Protein AF-A0A9D8PR70-F1 (afdb_monomer)

Solvent-accessible surface area (backbone atoms only — not comparable to full-atom values): 9570 Å² total; per-residue (Å²): 74,58,60,71,60,44,50,49,51,51,51,57,56,34,66,73,44,59,78,91,52,24,63,60,47,46,53,53,60,71,32,48,40,82,74,41,54,31,37,41,32,32,16,62,46,79,90,47,76,72,78,47,44,37,40,43,52,53,60,75,36,49,19,51,52,44,43,51,54,50,50,36,51,79,69,65,31,36,46,89,93,36,74,40,69,54,78,47,88,88,78,42,33,51,36,40,40,38,42,45,30,55,66,91,49,95,68,68,67,54,67,71,54,39,48,51,46,46,54,52,50,51,53,50,52,51,49,35,53,79,50,67,40,46,63,76,46,93,64,46,81,43,70,80,47,47,72,69,74,73,38,85,84,50,84,71,88,62,64,84,36,19,28,34,40,34,30,39,35,45,62,131

Foldseek 3Di:
DFLVVLLVLQLVLLVVADPVRNVVSNVQSVFFDGQFKKKKFFAQAPPPPTDWMWIFGDRQLVVLVSVLLSCLSVLVQWDSVDLDQPPDPDFGWRKTKGFLAQPPPPDHDDQVSSVVSVVSVLVSVVSRVVNVIDTPDPCVVCVNVVVPPVCPPPPRRGDSTRIMIMTGTGHD

pLDDT: mean 72.8, std 15.64, range [37.5, 96.62]

Secondary structure (DSSP, 8-state):
--HHHHHHHHHHHHHHS-HHHHHHHHHHHHHBPTT--EEEEEESSTTSPP-EEEEE-SHHHHHHHHHHHHHHHHTT-B-TT-------SSS--EEEEEE-SSTT-SSPPPHHHHHHHHHHHHHHHHHHHHTT-EESSTTHHHHTTHHHHS-TT-TTT--S-SEEEEEE-B--

Nearest PDB structures (foldseek):
  5nld-assembly1_B  TM=4.400E-01  e=4.299E+00  Gallus gallus
  3on5-assembly1_A  TM=3.229E-01  e=6.294E+00  Halalkalibacterium halodurans
  7s0t-assembly1_D  TM=2.782E-01  e=5.543E+00  Saccharomyces cerevisiae

Radius of gyration: 15.65 Å; Cα contacts (8 Å, |Δi|>4): 257; chains: 1; bounding box: 35×34×41 Å

Sequence (172 aa):
MEFKDFKQRLDELSRTLPSLYRDENREGVQALIPYGTAYIQFESYLGEGTSHCMVVKGQKVLERLYDYIIEAWEDNNLDYNEPKLEFIENNTVIIMSVFISNSGLLKPRTANRLKQTCDQLECLLVDVDEGGAVLLNNDANEFLFYNEHIYPEKLADDPVFANCNIMLERKQ

Mean predicted aligned error: 8.75 Å

Structure (mmCIF, N/CA/C/O backbone):
data_AF-A0A9D8PR70-F1
#
_entry.id   AF-A0A9D8PR70-F1
#
loop_
_atom_site.group_PDB
_atom_site.id
_atom_site.type_symbol
_atom_site.label_atom_id
_atom_site.label_alt_id
_atom_site.label_comp_id
_atom_site.label_asym_id
_atom_site.label_entity_id
_atom_site.label_seq_id
_atom_site.pdbx_PDB_ins_code
_atom_site.Cartn_x
_atom_site.Cartn_y
_atom_site.Cartn_z
_atom_site.occupancy
_atom_site.B_iso_or_equiv
_atom_site.auth_seq_id
_atom_site.auth_comp_id
_atom_site.auth_asym_id
_atom_site.auth_atom_id
_atom_site.pdbx_PDB_model_num
ATOM 1 N N . MET A 1 1 ? 0.534 -8.011 8.912 1.00 93.88 1 MET A N 1
ATOM 2 C CA . MET A 1 1 ? 1.100 -7.696 10.243 1.00 93.88 1 MET A CA 1
ATOM 3 C C . MET A 1 1 ? 0.123 -6.878 11.067 1.00 93.88 1 MET A C 1
ATOM 5 O O . MET A 1 1 ? -0.656 -6.134 10.485 1.00 93.88 1 MET A O 1
ATOM 9 N N . GLU A 1 2 ? 0.187 -6.959 12.401 1.00 96.62 2 GLU A N 1
ATOM 10 C CA . GLU A 1 2 ? -0.628 -6.113 13.287 1.00 96.62 2 GLU A CA 1
ATOM 11 C C . GLU A 1 2 ? -0.282 -4.621 13.133 1.00 96.62 2 GLU A C 1
ATOM 13 O O . GLU A 1 2 ? 0.859 -4.246 12.851 1.00 96.62 2 GLU A O 1
ATOM 18 N N . PHE A 1 3 ? -1.255 -3.742 13.401 1.00 94.81 3 PHE A N 1
ATOM 19 C CA . PHE A 1 3 ? -1.084 -2.291 13.259 1.00 94.81 3 PHE A CA 1
ATOM 20 C C . PHE A 1 3 ? 0.091 -1.726 14.072 1.00 94.81 3 PHE A C 1
ATOM 22 O O . PHE A 1 3 ? 0.760 -0.792 13.632 1.00 94.81 3 PHE A O 1
ATOM 29 N N . LYS A 1 4 ? 0.345 -2.254 15.275 1.00 95.81 4 LYS A N 1
ATOM 30 C CA . LYS A 1 4 ? 1.433 -1.761 16.132 1.00 95.81 4 LYS A CA 1
ATOM 31 C C . LYS A 1 4 ? 2.796 -1.976 15.471 1.00 95.81 4 LYS A C 1
ATOM 33 O O . LYS A 1 4 ? 3.607 -1.050 15.454 1.00 95.81 4 LYS A O 1
ATOM 38 N N . ASP A 1 5 ? 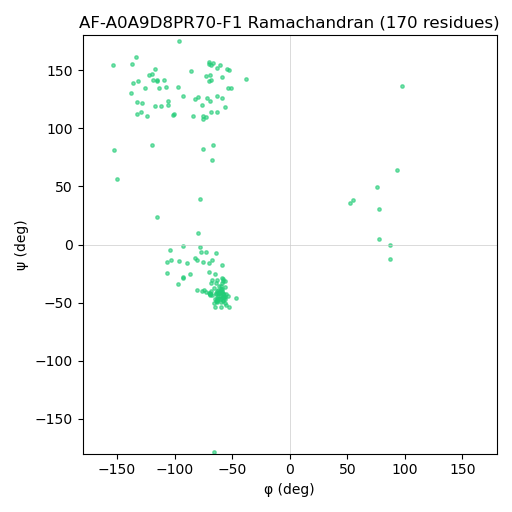3.011 -3.167 14.924 1.00 96.44 5 ASP A N 1
ATOM 39 C CA . ASP A 1 5 ? 4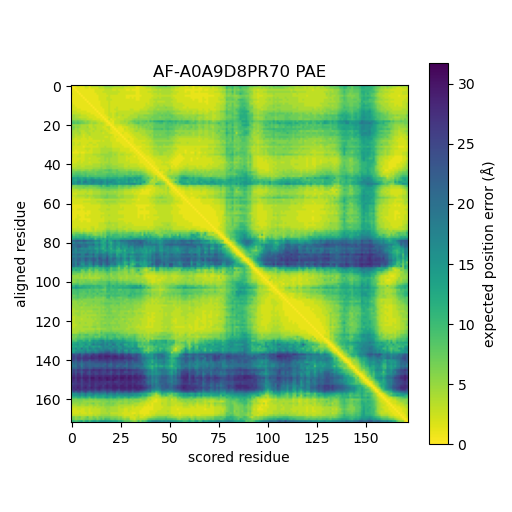.258 -3.539 14.259 1.00 96.44 5 ASP A CA 1
ATOM 40 C C . ASP A 1 5 ? 4.407 -2.771 12.946 1.00 96.44 5 ASP A C 1
ATOM 42 O O . ASP A 1 5 ? 5.466 -2.208 12.675 1.00 96.44 5 ASP A O 1
ATOM 46 N N . PHE A 1 6 ? 3.312 -2.640 12.191 1.00 93.44 6 PHE A N 1
ATOM 47 C CA . PHE A 1 6 ? 3.254 -1.803 10.996 1.00 93.44 6 PHE A CA 1
ATOM 48 C C . PHE A 1 6 ? 3.663 -0.359 11.274 1.00 93.44 6 PHE A C 1
ATOM 50 O O . PHE A 1 6 ? 4.563 0.175 10.627 1.00 93.44 6 PHE A O 1
ATOM 57 N N . LYS A 1 7 ? 3.042 0.268 12.278 1.00 91.62 7 LYS A N 1
ATOM 58 C CA . LYS A 1 7 ? 3.336 1.650 12.658 1.00 91.62 7 LYS A CA 1
ATOM 59 C C . LYS A 1 7 ? 4.797 1.810 13.079 1.00 91.62 7 LYS A C 1
ATOM 61 O O . LYS A 1 7 ? 5.425 2.802 12.718 1.00 91.62 7 LYS A O 1
ATOM 66 N N . GLN A 1 8 ? 5.336 0.857 13.842 1.00 92.25 8 GLN A N 1
ATOM 67 C CA . GLN A 1 8 ? 6.741 0.879 14.239 1.00 92.25 8 GLN A CA 1
ATOM 68 C C . GLN A 1 8 ? 7.666 0.790 13.020 1.00 92.25 8 GLN A C 1
ATOM 70 O O . GLN A 1 8 ? 8.596 1.586 12.905 1.00 92.25 8 GLN A O 1
ATOM 75 N N . ARG A 1 9 ? 7.398 -0.135 12.096 1.00 90.88 9 ARG A N 1
ATOM 76 C CA . ARG A 1 9 ? 8.244 -0.351 10.919 1.00 90.88 9 ARG A CA 1
ATOM 77 C C . ARG A 1 9 ? 8.183 0.832 9.953 1.00 90.88 9 ARG A C 1
ATOM 79 O O . ARG A 1 9 ? 9.224 1.280 9.487 1.00 90.88 9 ARG A O 1
ATOM 86 N N . LEU A 1 10 ? 7.004 1.423 9.746 1.00 86.00 10 LEU A N 1
ATOM 87 C CA . LEU A 1 10 ? 6.864 2.694 9.026 1.00 86.00 10 LEU A CA 1
ATOM 88 C C . LEU A 1 10 ? 7.666 3.829 9.677 1.00 86.00 10 LEU A C 1
ATOM 90 O O . LEU A 1 10 ? 8.348 4.579 8.984 1.00 86.00 10 LEU A O 1
ATOM 94 N N . ASP A 1 11 ? 7.608 3.967 11.004 1.00 85.25 11 ASP A N 1
ATOM 95 C CA . ASP A 1 11 ? 8.366 4.988 11.736 1.00 85.25 11 ASP A CA 1
ATOM 96 C C . ASP A 1 11 ? 9.884 4.779 11.578 1.00 85.25 11 ASP A C 1
ATOM 98 O O . ASP A 1 11 ? 10.624 5.736 11.352 1.00 85.25 11 ASP A O 1
ATOM 102 N N . GLU A 1 12 ? 10.366 3.537 11.612 1.00 87.38 12 GLU A N 1
ATOM 103 C CA . GLU A 1 12 ? 11.764 3.192 11.327 1.00 87.38 12 GLU A CA 1
ATOM 104 C C . GLU A 1 12 ? 12.170 3.526 9.884 1.00 87.38 12 GLU A C 1
ATOM 106 O O . GLU A 1 12 ? 13.178 4.208 9.678 1.00 87.38 12 GLU A O 1
ATOM 111 N N . LEU A 1 13 ? 11.363 3.132 8.896 1.00 81.88 13 LEU A N 1
ATOM 112 C CA . LEU A 1 13 ? 11.606 3.421 7.482 1.00 81.88 13 LEU A CA 1
ATOM 113 C C . LEU A 1 13 ? 11.601 4.929 7.201 1.00 81.88 13 LEU A C 1
ATOM 115 O O . LEU A 1 13 ? 12.507 5.433 6.536 1.00 81.88 13 LEU A O 1
ATOM 119 N N . SER A 1 14 ? 10.672 5.683 7.792 1.00 77.31 14 SER A N 1
ATOM 120 C CA . SER A 1 14 ? 10.583 7.141 7.624 1.00 77.31 14 SER A CA 1
ATOM 121 C C . SER A 1 14 ? 11.852 7.882 8.068 1.00 77.31 14 SER A C 1
ATOM 123 O O . SER A 1 14 ? 12.210 8.916 7.504 1.00 77.31 14 SER A O 1
ATOM 125 N N . ARG A 1 15 ? 12.602 7.340 9.040 1.00 80.88 15 ARG A N 1
ATOM 126 C CA . ARG A 1 15 ? 13.877 7.922 9.498 1.00 80.88 15 ARG A CA 1
ATOM 127 C C . ARG A 1 15 ? 14.992 7.796 8.467 1.00 80.88 15 ARG A C 1
ATOM 129 O O . ARG A 1 15 ? 15.939 8.584 8.519 1.00 80.88 15 ARG A O 1
ATOM 136 N N . THR A 1 16 ? 14.892 6.831 7.554 1.00 79.50 16 THR A N 1
ATOM 137 C CA . THR A 1 16 ? 15.864 6.633 6.469 1.00 79.50 16 THR A CA 1
ATOM 138 C C . THR A 1 16 ? 15.706 7.662 5.350 1.00 79.50 16 THR A C 1
ATOM 140 O O . THR A 1 16 ? 16.636 7.860 4.570 1.00 79.50 16 THR A O 1
ATOM 143 N N . LEU A 1 17 ? 14.574 8.374 5.315 1.00 74.00 17 LEU A N 1
ATOM 144 C CA . LEU A 1 17 ? 14.309 9.407 4.323 1.00 74.00 17 LEU A CA 1
ATOM 145 C C . LEU A 1 17 ? 15.218 10.640 4.498 1.00 74.00 17 LEU A C 1
ATOM 147 O O . LEU A 1 17 ? 15.675 10.945 5.618 1.00 74.00 17 LEU A O 1
ATOM 151 N N . PRO A 1 18 ? 15.446 11.395 3.402 1.00 74.31 18 PRO A N 1
ATOM 152 C CA . PRO A 1 18 ? 16.063 12.715 3.455 1.00 74.31 18 PRO A CA 1
ATOM 153 C C . PRO A 1 18 ? 15.347 13.641 4.447 1.00 74.31 18 PRO A C 1
ATOM 155 O O . PRO A 1 18 ? 14.135 13.550 4.645 1.00 74.31 18 PRO A O 1
ATOM 158 N N . SER A 1 19 ? 16.091 14.574 5.050 1.00 75.38 19 SER A N 1
ATOM 159 C CA . SER A 1 19 ? 15.569 15.467 6.098 1.00 75.38 19 SER A CA 1
ATOM 160 C C . SER A 1 19 ? 14.341 16.267 5.667 1.00 75.38 19 SER A C 1
ATOM 162 O O . SER A 1 19 ? 13.492 16.536 6.505 1.00 75.38 19 SER A O 1
ATOM 164 N N . LEU A 1 20 ? 14.240 16.605 4.376 1.00 71.25 20 LEU A N 1
ATOM 165 C CA . LEU A 1 20 ? 13.107 17.336 3.807 1.00 71.25 20 LEU A CA 1
ATOM 166 C C . LEU A 1 20 ? 11.766 16.610 4.005 1.00 71.25 20 LEU A C 1
ATOM 168 O O . LEU A 1 20 ? 10.759 17.270 4.202 1.00 71.25 20 LEU A O 1
ATOM 172 N N . TYR A 1 21 ? 11.761 15.275 3.994 1.00 68.88 21 TYR A N 1
ATOM 173 C CA . TYR A 1 21 ? 10.535 14.466 4.033 1.00 68.88 21 TYR A CA 1
ATOM 174 C C . TYR A 1 21 ? 10.296 13.788 5.383 1.00 68.88 21 TYR A C 1
ATOM 176 O O . TYR A 1 21 ? 9.205 13.288 5.650 1.00 68.88 21 TYR A O 1
ATOM 184 N N . ARG A 1 22 ? 11.325 13.728 6.236 1.00 73.62 22 ARG A N 1
ATOM 185 C CA . ARG A 1 22 ? 11.318 12.946 7.476 1.00 73.62 22 ARG A CA 1
ATOM 186 C C . ARG A 1 22 ? 10.285 13.434 8.489 1.00 73.62 22 ARG A C 1
ATOM 188 O O . ARG A 1 22 ? 9.570 12.612 9.056 1.00 73.62 22 ARG A O 1
ATOM 195 N N . ASP A 1 23 ? 10.243 14.739 8.749 1.00 71.75 23 ASP A N 1
ATOM 196 C CA . ASP A 1 23 ? 9.396 15.297 9.809 1.00 71.75 23 ASP A CA 1
ATOM 197 C C . ASP A 1 23 ? 7.911 15.203 9.443 1.00 71.75 23 ASP A C 1
ATOM 199 O O . ASP A 1 23 ? 7.108 14.765 10.267 1.00 71.75 23 ASP A O 1
ATOM 203 N N . GLU A 1 24 ? 7.576 15.491 8.182 1.00 70.19 24 GLU A N 1
ATOM 204 C CA . GLU A 1 24 ? 6.229 15.311 7.637 1.00 70.19 24 GLU A CA 1
ATOM 205 C C . GLU A 1 24 ? 5.806 13.842 7.738 1.00 70.19 24 GLU A C 1
ATOM 207 O O . GLU A 1 24 ? 4.784 13.536 8.356 1.00 70.19 24 GLU A O 1
ATOM 212 N N . ASN A 1 25 ? 6.622 12.912 7.215 1.00 71.88 25 ASN A N 1
ATOM 213 C CA . ASN A 1 25 ? 6.333 11.474 7.265 1.00 71.88 25 ASN A CA 1
ATOM 214 C C . AS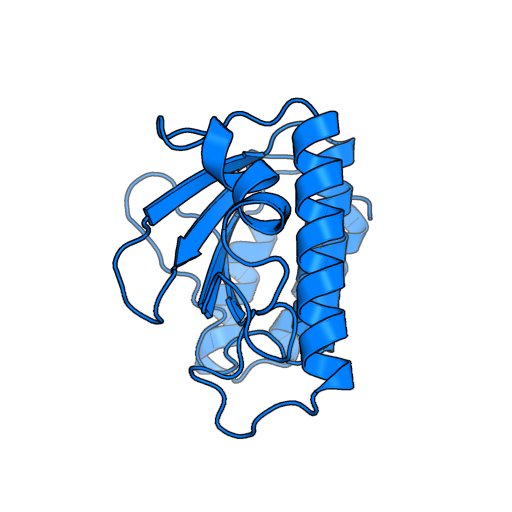N A 1 25 ? 6.101 10.986 8.698 1.00 71.88 25 ASN A C 1
ATOM 216 O O . ASN A 1 25 ? 5.156 10.241 8.966 1.00 71.88 25 ASN A O 1
ATOM 220 N N . ARG A 1 26 ? 6.923 11.450 9.643 1.00 76.69 26 ARG A N 1
ATOM 221 C CA . ARG A 1 26 ? 6.781 11.100 11.054 1.00 76.69 26 ARG A CA 1
ATOM 222 C C . ARG A 1 26 ? 5.448 11.577 11.627 1.00 76.69 26 ARG A C 1
ATOM 224 O O . ARG A 1 26 ? 4.806 10.807 12.338 1.00 76.69 26 ARG A O 1
ATOM 231 N N . GLU A 1 27 ? 5.020 12.804 11.336 1.00 78.44 27 GLU A N 1
ATOM 232 C CA . GLU A 1 27 ? 3.719 13.319 11.783 1.00 78.44 27 GLU A CA 1
ATOM 233 C C . GLU A 1 27 ? 2.563 12.473 11.230 1.00 78.44 27 GLU A C 1
ATOM 235 O O . GLU A 1 27 ? 1.698 12.035 11.995 1.00 78.44 27 GLU A O 1
ATOM 240 N N . GLY A 1 28 ? 2.597 12.159 9.931 1.00 78.06 28 GLY A N 1
ATOM 241 C CA . GLY A 1 28 ? 1.608 11.292 9.288 1.00 78.06 28 GLY A CA 1
ATOM 242 C C . GLY A 1 28 ? 1.514 9.924 9.962 1.00 78.06 28 GLY A C 1
ATOM 243 O O . GLY A 1 28 ? 0.427 9.509 10.372 1.00 78.06 28 GLY A O 1
ATOM 244 N N . VAL A 1 29 ? 2.654 9.255 10.167 1.00 82.06 29 VAL A N 1
ATOM 245 C CA . VAL A 1 29 ? 2.713 7.946 10.838 1.00 82.06 29 VAL A CA 1
ATOM 246 C C . VAL A 1 29 ? 2.140 8.016 12.255 1.00 82.06 29 VAL A C 1
ATOM 248 O O . VAL A 1 29 ? 1.423 7.107 12.677 1.00 82.06 29 VAL A O 1
ATOM 251 N N . GLN A 1 30 ? 2.411 9.087 13.011 1.00 83.94 30 GLN A N 1
ATOM 252 C CA . GLN A 1 30 ? 1.851 9.236 14.357 1.00 83.94 30 GLN A CA 1
ATOM 253 C C . GLN A 1 30 ? 0.333 9.442 14.362 1.00 83.94 30 GLN A C 1
ATOM 255 O O . GLN A 1 30 ? -0.320 8.991 15.309 1.00 83.94 30 GLN A O 1
ATOM 260 N N . ALA A 1 31 ? -0.212 10.068 13.319 1.00 85.00 31 ALA A N 1
ATOM 261 C CA . ALA A 1 31 ? -1.633 10.357 13.184 1.00 85.00 31 ALA A CA 1
ATOM 262 C C . ALA A 1 31 ? -2.475 9.161 12.699 1.00 85.00 31 ALA A C 1
ATOM 264 O O . ALA A 1 31 ? -3.698 9.223 12.812 1.00 85.00 31 ALA A O 1
ATOM 265 N N . LEU A 1 32 ? -1.869 8.080 12.189 1.00 86.75 32 LEU A N 1
ATOM 266 C CA . LEU A 1 32 ? -2.597 6.911 11.671 1.00 86.75 32 LEU A CA 1
ATOM 267 C C . LEU A 1 32 ? -3.643 6.363 12.656 1.00 86.75 32 LEU A C 1
ATOM 269 O O . LEU A 1 32 ? -3.369 6.171 13.848 1.00 86.75 32 LEU A O 1
ATOM 273 N N . ILE A 1 33 ? -4.841 6.063 12.144 1.00 88.75 33 ILE A N 1
ATOM 274 C CA . ILE A 1 33 ? -5.892 5.395 12.918 1.00 88.75 33 ILE A CA 1
ATOM 275 C C . ILE A 1 33 ? -5.629 3.883 12.912 1.00 88.75 33 ILE A C 1
ATOM 277 O O . ILE A 1 33 ? -5.537 3.291 11.835 1.00 88.75 33 ILE A O 1
ATOM 281 N N . PRO A 1 34 ? -5.548 3.230 14.090 1.00 91.62 34 PRO A N 1
ATOM 282 C CA . PRO A 1 34 ? -5.451 1.778 14.165 1.00 91.62 34 PRO A CA 1
ATOM 283 C C . PRO A 1 34 ? -6.620 1.117 13.440 1.00 91.62 34 PRO A C 1
ATOM 285 O O . PRO A 1 34 ? -7.770 1.321 13.827 1.00 91.62 34 PRO A O 1
ATOM 288 N N . TYR A 1 35 ? -6.314 0.334 12.405 1.00 90.50 35 TYR A N 1
ATOM 289 C CA . TYR A 1 35 ? -7.311 -0.339 11.570 1.00 90.50 35 TYR A CA 1
ATOM 290 C C . TYR A 1 35 ? -8.394 0.604 11.009 1.00 90.50 35 TYR A C 1
ATOM 292 O O . TYR A 1 35 ? -9.563 0.225 10.908 1.00 90.50 35 TYR A O 1
ATOM 300 N N . GLY A 1 36 ? -8.006 1.840 10.672 1.00 88.12 36 GLY A N 1
ATOM 301 C CA . GLY A 1 36 ? -8.856 2.780 9.941 1.00 88.12 36 GLY A CA 1
ATOM 302 C C . GLY A 1 36 ? -9.164 2.311 8.516 1.00 88.12 36 GLY A C 1
ATOM 303 O O . GLY A 1 36 ? -8.739 1.244 8.076 1.00 88.12 36 GLY A O 1
ATOM 304 N N . THR A 1 37 ? -9.907 3.118 7.771 1.00 86.88 37 THR A N 1
ATOM 305 C CA . THR A 1 37 ? -10.206 2.842 6.363 1.00 86.88 37 THR A CA 1
ATOM 306 C C . THR A 1 37 ? -8.953 3.018 5.510 1.00 86.88 37 THR A C 1
ATOM 308 O O . THR A 1 37 ? -8.187 3.963 5.707 1.00 86.88 37 THR A O 1
ATOM 311 N N . ALA A 1 38 ? -8.764 2.135 4.533 1.00 87.38 38 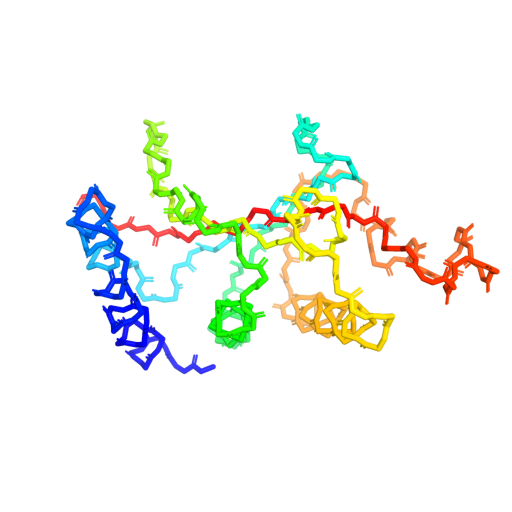ALA A N 1
ATOM 312 C CA . ALA A 1 38 ? -7.774 2.328 3.488 1.00 87.38 38 ALA A CA 1
ATOM 313 C C . ALA A 1 38 ? -8.438 2.432 2.113 1.00 87.38 38 ALA A C 1
ATOM 315 O O . ALA A 1 38 ? -9.508 1.867 1.878 1.00 87.38 38 ALA A O 1
ATOM 316 N N . TYR A 1 39 ? -7.793 3.161 1.211 1.00 84.56 39 TYR A N 1
ATOM 317 C CA . TYR A 1 39 ? -8.190 3.289 -0.182 1.00 84.56 39 TYR A CA 1
ATOM 318 C C . TYR A 1 39 ? -7.030 2.834 -1.067 1.00 84.56 39 TYR A C 1
ATOM 320 O O . TYR A 1 39 ? -5.866 3.015 -0.709 1.00 84.56 39 TYR A O 1
ATOM 328 N N . ILE A 1 40 ? -7.335 2.225 -2.206 1.00 84.81 40 ILE A N 1
ATOM 329 C CA . ILE A 1 40 ? -6.331 1.888 -3.218 1.00 84.81 40 ILE A CA 1
ATOM 330 C C . ILE A 1 40 ? -6.825 2.444 -4.541 1.00 84.81 40 ILE A C 1
ATOM 332 O O . ILE A 1 40 ? -7.928 2.107 -4.967 1.00 84.81 40 ILE A O 1
ATOM 336 N N . GLN A 1 41 ? -6.030 3.308 -5.161 1.00 82.94 41 GLN A N 1
ATOM 337 C CA . GLN A 1 41 ? -6.338 3.905 -6.453 1.00 82.94 41 GLN A CA 1
ATOM 338 C C . GLN A 1 41 ? -5.344 3.423 -7.504 1.00 82.94 41 GLN A C 1
ATOM 340 O O . GLN A 1 41 ? -4.146 3.423 -7.246 1.00 82.94 41 GLN A O 1
ATOM 345 N N . PHE A 1 42 ? -5.824 3.033 -8.680 1.00 80.38 42 PHE A N 1
ATOM 346 C CA . PHE A 1 42 ? -4.986 2.468 -9.737 1.00 80.38 42 PHE A CA 1
ATOM 347 C C . PHE A 1 42 ? -4.830 3.419 -10.916 1.00 80.38 42 PHE A C 1
ATOM 349 O O . PHE A 1 42 ? -5.785 4.081 -11.338 1.00 80.38 42 PHE A O 1
ATOM 356 N N . GLU A 1 43 ? -3.622 3.425 -11.468 1.00 79.06 43 GLU A N 1
ATOM 357 C CA . GLU A 1 43 ? -3.248 4.145 -12.678 1.00 79.06 43 GLU A CA 1
ATOM 358 C C . GLU A 1 43 ? -2.820 3.135 -13.744 1.00 79.06 43 GLU A C 1
ATOM 360 O O . GLU A 1 43 ? -1.860 2.378 -13.558 1.00 79.06 43 GLU A O 1
ATOM 365 N N . SER A 1 44 ? -3.528 3.121 -14.874 1.00 76.38 44 SER A N 1
ATOM 366 C CA . SER A 1 44 ? -3.166 2.285 -16.024 1.00 76.38 44 SER A CA 1
ATOM 367 C C . SER A 1 44 ? -1.882 2.805 -16.668 1.00 76.38 44 SER A C 1
ATOM 369 O O . SER A 1 44 ? -0.968 2.033 -16.949 1.00 76.38 44 SER A O 1
ATOM 371 N N . TYR A 1 45 ? -1.772 4.129 -16.805 1.00 76.06 45 TYR A N 1
ATOM 372 C CA . TYR A 1 45 ? -0.551 4.825 -17.198 1.00 76.06 45 TYR A CA 1
ATOM 373 C C . TYR A 1 45 ? -0.102 5.787 -16.100 1.00 76.06 45 TYR A C 1
ATOM 375 O O . TYR A 1 45 ? -0.923 6.447 -15.473 1.00 76.06 45 TYR A O 1
ATOM 383 N N . LEU A 1 46 ? 1.211 5.893 -15.883 1.00 74.62 46 LEU A N 1
ATOM 384 C CA . LEU A 1 46 ? 1.756 6.746 -14.828 1.00 74.62 46 LEU A CA 1
ATOM 385 C C . LEU A 1 46 ? 1.339 8.213 -15.019 1.00 74.62 46 LEU A C 1
ATOM 387 O O . LEU A 1 46 ? 1.603 8.799 -16.073 1.00 74.62 46 LEU A O 1
ATOM 391 N N . GLY A 1 47 ? 0.738 8.805 -13.986 1.00 70.75 47 GLY A N 1
ATOM 392 C CA . GLY A 1 47 ? 0.272 10.194 -14.002 1.00 70.75 47 GLY A CA 1
ATOM 393 C C . GLY A 1 47 ? -1.038 10.410 -14.767 1.00 70.75 47 GLY A C 1
ATOM 394 O O . GLY A 1 47 ? -1.482 11.551 -14.915 1.00 70.75 47 GLY A O 1
ATOM 395 N N . GLU A 1 48 ? -1.667 9.340 -15.254 1.00 71.94 48 GLU A N 1
ATOM 396 C CA . GLU A 1 48 ? -3.070 9.374 -15.649 1.00 71.94 48 GLU A CA 1
ATOM 397 C C . GLU A 1 48 ? -3.940 9.519 -14.392 1.00 71.94 48 GLU A C 1
ATOM 399 O O . GLU A 1 48 ? -3.602 9.015 -13.323 1.00 71.94 48 GLU A O 1
ATOM 404 N N . GLY A 1 49 ? -5.068 10.225 -14.501 1.00 65.75 49 GLY A N 1
ATOM 405 C CA . GLY A 1 49 ? -6.049 10.254 -13.417 1.00 65.75 49 GLY A CA 1
ATOM 406 C C . GLY A 1 49 ? -6.478 8.838 -13.019 1.00 65.75 49 GLY A C 1
ATOM 407 O O . GLY A 1 49 ? -6.476 7.918 -13.837 1.00 65.75 49 GLY A O 1
ATOM 408 N N . THR A 1 50 ? -6.852 8.655 -11.755 1.00 67.38 50 THR A N 1
ATOM 409 C CA . THR A 1 50 ? -7.116 7.317 -11.223 1.00 67.38 50 THR A CA 1
ATOM 410 C C . THR A 1 50 ? -8.382 6.725 -11.831 1.00 67.38 50 THR A C 1
ATOM 412 O O . THR A 1 50 ? -9.461 7.319 -11.797 1.00 67.38 50 THR A O 1
ATOM 415 N N . SER A 1 51 ? -8.230 5.548 -12.437 1.00 64.12 51 SER A N 1
ATOM 416 C CA . SER A 1 51 ? -9.293 4.891 -13.201 1.00 64.12 51 SER A CA 1
ATOM 417 C C . SER A 1 51 ? -10.103 3.924 -12.344 1.00 64.12 51 SER A C 1
ATOM 419 O O . SER A 1 51 ? -11.283 3.727 -12.609 1.00 64.12 51 SER A O 1
ATOM 421 N N . HIS A 1 52 ? -9.502 3.356 -11.293 1.00 73.62 52 HIS A N 1
ATOM 422 C CA . HIS A 1 52 ? -10.130 2.368 -10.411 1.00 73.62 52 HIS A CA 1
ATOM 423 C C . HIS A 1 52 ? -9.832 2.672 -8.946 1.00 73.62 52 HIS A C 1
ATOM 425 O O . HIS A 1 52 ? -8.710 3.053 -8.613 1.00 73.62 52 HIS A O 1
ATOM 431 N N . CYS A 1 53 ? -10.832 2.511 -8.071 1.00 76.69 53 CYS A N 1
ATOM 432 C CA . CYS A 1 53 ? -10.698 2.793 -6.641 1.00 76.69 53 CYS A CA 1
ATOM 433 C C . CYS A 1 53 ? -11.379 1.725 -5.776 1.00 76.69 53 CYS A C 1
ATOM 435 O O . CYS A 1 53 ? -12.559 1.407 -5.953 1.00 76.69 53 CYS A O 1
ATOM 437 N N . MET A 1 54 ? -10.639 1.220 -4.793 1.00 79.81 54 MET A N 1
ATOM 438 C CA . MET A 1 54 ? -11.095 0.235 -3.814 1.00 79.81 54 MET A CA 1
ATOM 439 C C . MET A 1 54 ? -11.113 0.820 -2.410 1.00 79.81 54 MET A C 1
ATOM 441 O O . MET A 1 54 ? -10.190 1.535 -2.024 1.00 79.81 54 MET A O 1
ATOM 445 N N . VAL A 1 55 ? -12.126 0.452 -1.623 1.00 82.62 55 VAL A N 1
ATOM 446 C CA . VAL A 1 55 ? -12.176 0.703 -0.178 1.00 82.62 55 VAL A CA 1
ATOM 447 C C . VAL A 1 55 ? -11.914 -0.581 0.577 1.00 82.62 55 VAL A C 1
ATOM 449 O O . VAL A 1 55 ? -12.688 -1.536 0.502 1.00 82.62 55 VAL A O 1
ATOM 452 N N . VAL A 1 56 ? -10.859 -0.549 1.379 1.00 85.62 56 VAL A N 1
ATOM 453 C CA . VAL A 1 56 ? -10.425 -1.650 2.226 1.00 85.62 56 VAL A CA 1
ATOM 454 C C . VAL A 1 56 ? -10.784 -1.337 3.673 1.00 85.62 56 VAL A C 1
ATOM 456 O O . VAL A 1 56 ? -10.400 -0.307 4.234 1.00 85.62 56 VAL A O 1
ATOM 459 N N . LYS A 1 57 ? -11.551 -2.239 4.283 1.00 85.31 57 LYS A N 1
ATOM 460 C CA . LYS A 1 57 ? -11.974 -2.168 5.684 1.00 85.31 57 LYS A CA 1
ATOM 461 C C . LYS A 1 57 ? -11.855 -3.545 6.320 1.00 85.31 57 LYS A C 1
ATOM 463 O O . LYS A 1 57 ? -11.961 -4.562 5.647 1.00 85.31 57 LYS A O 1
ATOM 468 N N . GLY A 1 58 ? -11.707 -3.557 7.640 1.00 87.62 58 GLY A N 1
ATOM 469 C CA . GLY A 1 58 ? -11.626 -4.786 8.420 1.00 87.62 58 GLY A CA 1
ATOM 470 C C . GLY A 1 58 ? -10.187 -5.175 8.735 1.00 87.62 58 GLY A C 1
ATOM 471 O O . GLY A 1 58 ? -9.298 -5.121 7.891 1.00 87.62 58 GLY A O 1
ATOM 472 N N . GLN A 1 59 ? -9.975 -5.575 9.988 1.00 90.25 59 GLN A N 1
ATOM 473 C CA . GLN A 1 59 ? -8.649 -5.808 10.552 1.00 90.25 59 GLN A CA 1
ATOM 474 C C . GLN A 1 59 ? -7.803 -6.766 9.705 1.00 90.25 59 GLN A C 1
ATOM 476 O O . GLN A 1 59 ? -6.715 -6.393 9.294 1.00 90.25 59 GLN A O 1
ATOM 481 N N . LYS A 1 60 ? -8.309 -7.968 9.397 1.00 87.88 60 LYS A N 1
ATOM 482 C CA . LYS A 1 60 ? -7.528 -9.004 8.698 1.00 87.88 60 LYS A CA 1
ATOM 483 C C . LYS A 1 60 ? -6.974 -8.534 7.351 1.00 87.88 60 LYS A C 1
ATOM 485 O O . LYS A 1 60 ? -5.821 -8.798 7.039 1.00 87.88 60 LYS A O 1
ATOM 490 N N . VAL A 1 61 ? -7.789 -7.825 6.575 1.00 86.94 61 VAL A N 1
ATOM 491 C CA . VAL A 1 61 ? -7.401 -7.327 5.250 1.00 86.94 61 VAL A CA 1
ATOM 492 C C . VAL A 1 61 ? -6.417 -6.173 5.372 1.00 86.94 61 VAL A C 1
ATOM 494 O O . VAL A 1 61 ? -5.435 -6.101 4.642 1.00 86.94 61 VAL A O 1
ATOM 497 N N . LEU A 1 62 ? -6.644 -5.280 6.336 1.00 91.12 62 LEU A N 1
ATOM 498 C CA . LEU A 1 62 ? -5.727 -4.181 6.611 1.00 91.12 62 LEU A CA 1
ATOM 499 C C . LEU A 1 62 ? -4.355 -4.695 7.048 1.00 91.12 62 LEU A C 1
ATOM 501 O O . LEU A 1 62 ? -3.348 -4.169 6.600 1.00 91.12 62 LEU A O 1
ATOM 505 N N . GLU A 1 63 ? -4.297 -5.761 7.847 1.00 92.81 63 GLU A N 1
ATOM 506 C CA . GLU A 1 63 ? -3.029 -6.392 8.220 1.00 92.81 63 GLU A CA 1
ATOM 507 C C . GLU A 1 63 ? -2.264 -6.927 6.997 1.00 92.81 63 GLU A C 1
ATOM 509 O O . GLU A 1 63 ? -1.037 -6.828 6.975 1.00 92.81 63 GLU A O 1
ATOM 514 N N . ARG A 1 64 ? -2.960 -7.444 5.973 1.00 90.69 64 ARG A N 1
ATOM 515 C CA . ARG A 1 64 ? -2.354 -7.853 4.691 1.00 90.69 64 ARG A CA 1
ATOM 516 C C . ARG A 1 64 ? -1.865 -6.668 3.873 1.00 90.69 64 ARG A C 1
ATOM 518 O O . ARG A 1 64 ? -0.744 -6.688 3.376 1.00 90.69 64 ARG A O 1
ATOM 525 N N . LEU A 1 65 ? -2.665 -5.607 3.804 1.00 90.50 65 LEU A N 1
ATOM 526 C CA . LEU A 1 65 ? -2.267 -4.358 3.160 1.00 90.50 65 LEU A CA 1
ATOM 527 C C . LEU A 1 65 ? -1.018 -3.754 3.822 1.00 90.50 65 LEU A C 1
ATOM 529 O O . LEU A 1 65 ? -0.137 -3.247 3.134 1.00 90.50 65 LEU A O 1
ATOM 533 N N . TYR A 1 66 ? -0.910 -3.841 5.149 1.00 91.75 66 TYR A N 1
ATOM 534 C CA . TYR A 1 66 ? 0.268 -3.392 5.891 1.00 91.75 66 TYR A CA 1
ATOM 535 C C . TYR A 1 66 ? 1.524 -4.192 5.531 1.00 91.75 66 TYR A C 1
ATOM 537 O O . TYR A 1 66 ? 2.580 -3.588 5.355 1.00 91.75 66 TYR A O 1
ATOM 545 N N . ASP A 1 67 ? 1.417 -5.519 5.389 1.00 91.06 67 ASP A N 1
ATOM 546 C CA . ASP A 1 67 ? 2.536 -6.347 4.917 1.00 91.06 67 ASP A CA 1
ATOM 547 C C . ASP A 1 67 ? 2.977 -5.909 3.516 1.00 91.06 67 ASP A C 1
ATOM 549 O O . ASP A 1 67 ? 4.152 -5.606 3.314 1.00 91.06 67 ASP A O 1
ATOM 553 N N . TYR A 1 68 ? 2.023 -5.768 2.592 1.00 89.88 68 TYR A N 1
ATOM 554 C CA . TYR A 1 68 ? 2.291 -5.350 1.216 1.00 89.88 68 TYR A CA 1
ATOM 555 C C . TYR A 1 68 ? 3.005 -3.995 1.129 1.00 89.88 68 TYR A C 1
ATOM 557 O O . TYR A 1 68 ? 3.983 -3.852 0.399 1.00 89.88 68 TYR A O 1
ATOM 565 N N . ILE A 1 69 ? 2.551 -3.002 1.899 1.00 87.62 69 ILE A N 1
ATOM 566 C CA . ILE A 1 69 ? 3.170 -1.671 1.951 1.00 87.62 69 ILE A CA 1
ATOM 567 C C . ILE A 1 69 ? 4.641 -1.760 2.372 1.00 87.62 69 ILE A C 1
ATOM 569 O O . ILE A 1 69 ? 5.507 -1.134 1.758 1.00 87.62 69 ILE A O 1
ATOM 573 N N . ILE A 1 70 ? 4.922 -2.503 3.443 1.00 87.38 70 ILE A N 1
ATOM 574 C CA . ILE A 1 70 ? 6.280 -2.612 3.976 1.00 87.38 70 ILE A CA 1
ATOM 575 C C . ILE A 1 70 ? 7.177 -3.367 2.998 1.00 87.38 70 ILE A C 1
ATOM 577 O O . ILE A 1 70 ? 8.289 -2.913 2.736 1.00 87.38 70 ILE A O 1
ATOM 581 N N . GLU A 1 71 ? 6.689 -4.468 2.424 1.00 87.12 71 GLU A N 1
ATOM 582 C CA . GLU A 1 71 ? 7.413 -5.210 1.391 1.00 87.12 71 GLU A CA 1
ATOM 583 C C . GLU A 1 71 ? 7.726 -4.312 0.191 1.00 87.12 71 GLU A C 1
ATOM 585 O O . GLU A 1 71 ? 8.879 -4.235 -0.224 1.00 87.12 71 GLU A O 1
ATOM 590 N N . ALA A 1 72 ? 6.747 -3.551 -0.311 1.00 82.62 72 ALA A N 1
ATOM 591 C CA . ALA A 1 72 ? 6.949 -2.616 -1.415 1.00 82.62 72 ALA A CA 1
ATOM 592 C C . ALA A 1 72 ? 8.010 -1.547 -1.098 1.00 82.62 72 ALA A C 1
ATOM 594 O O . ALA A 1 72 ? 8.809 -1.192 -1.973 1.00 82.62 72 ALA A O 1
ATOM 595 N N . TRP A 1 73 ? 8.051 -1.056 0.144 1.00 81.00 73 TRP A N 1
ATOM 596 C CA . TRP A 1 73 ? 9.075 -0.114 0.592 1.00 81.00 73 TRP A CA 1
ATOM 597 C C . TRP A 1 73 ? 10.467 -0.744 0.593 1.00 81.00 73 TRP A C 1
ATOM 599 O O . TRP A 1 73 ? 11.398 -0.198 -0.001 1.00 81.00 73 TRP A O 1
ATOM 609 N N . GLU A 1 74 ? 10.625 -1.889 1.256 1.00 81.81 74 GLU A N 1
ATOM 610 C CA . GLU A 1 74 ? 11.911 -2.589 1.387 1.00 81.81 74 GLU A CA 1
ATOM 611 C C . GLU A 1 74 ? 12.455 -3.051 0.033 1.00 81.81 74 GLU A C 1
ATOM 613 O O . GLU A 1 74 ? 13.664 -3.045 -0.206 1.00 81.81 74 GLU A O 1
ATOM 618 N N . ASP A 1 75 ? 11.544 -3.359 -0.883 1.00 78.38 75 ASP A N 1
ATOM 619 C CA . ASP A 1 75 ? 11.826 -3.776 -2.244 1.00 78.38 75 ASP A CA 1
ATOM 620 C C . ASP A 1 75 ? 12.194 -2.619 -3.186 1.00 78.38 75 ASP A C 1
ATOM 622 O O . ASP A 1 75 ? 12.525 -2.865 -4.352 1.00 78.38 75 ASP A O 1
ATOM 626 N N . ASN A 1 76 ? 12.172 -1.377 -2.684 1.00 73.06 76 ASN A N 1
ATOM 627 C CA . ASN A 1 76 ? 12.380 -0.141 -3.440 1.00 73.06 76 ASN A CA 1
ATOM 628 C C . ASN A 1 76 ? 11.416 -0.031 -4.636 1.00 73.06 76 ASN A C 1
ATOM 630 O O . ASN A 1 76 ? 11.787 0.411 -5.728 1.00 73.06 76 ASN A O 1
ATOM 634 N N . ASN A 1 77 ? 10.177 -0.479 -4.420 1.00 70.31 77 ASN A N 1
ATOM 635 C CA . ASN A 1 77 ? 9.079 -0.373 -5.374 1.00 70.31 77 ASN A CA 1
ATOM 636 C C . ASN A 1 77 ? 8.236 0.888 -5.168 1.00 70.31 77 ASN A C 1
ATOM 638 O O . ASN A 1 77 ? 7.309 1.122 -5.935 1.00 70.31 77 ASN A O 1
ATOM 642 N N . LEU A 1 78 ? 8.573 1.696 -4.169 1.00 67.00 78 LEU A N 1
ATOM 643 C CA . LEU A 1 78 ? 8.023 3.030 -3.985 1.00 67.00 78 LEU A CA 1
ATOM 644 C C . LEU A 1 78 ? 8.824 4.048 -4.792 1.00 67.00 78 LEU A C 1
ATOM 646 O O . LEU A 1 78 ? 10.041 3.904 -4.961 1.00 67.00 78 LEU A O 1
ATOM 650 N N . ASP A 1 79 ? 8.160 5.105 -5.246 1.00 63.22 79 ASP A N 1
ATOM 651 C CA . ASP A 1 79 ? 8.882 6.287 -5.698 1.00 63.22 79 ASP A CA 1
ATOM 652 C C . ASP A 1 79 ? 9.659 6.881 -4.519 1.00 63.22 79 ASP A C 1
ATOM 654 O O . ASP A 1 79 ? 9.085 7.358 -3.544 1.00 63.22 79 ASP A O 1
ATOM 658 N N . TYR A 1 80 ? 10.988 6.841 -4.588 1.00 46.22 80 TYR A N 1
ATOM 659 C CA . TYR A 1 80 ? 11.883 7.396 -3.568 1.00 46.22 80 TYR A CA 1
ATOM 660 C C . TYR A 1 80 ? 11.862 8.927 -3.527 1.00 46.22 80 TYR A C 1
ATOM 662 O O . TYR A 1 80 ? 12.313 9.504 -2.536 1.00 46.22 80 TYR A O 1
ATOM 670 N N . ASN A 1 81 ? 11.339 9.591 -4.563 1.00 45.75 81 ASN A N 1
ATOM 671 C CA . ASN A 1 81 ? 11.018 11.014 -4.489 1.00 45.75 81 ASN A CA 1
ATOM 672 C C . ASN A 1 81 ? 9.650 11.262 -3.829 1.00 45.75 81 ASN A C 1
ATOM 674 O O . ASN A 1 81 ? 9.350 12.411 -3.503 1.00 45.75 81 ASN A O 1
ATOM 678 N N . GLU A 1 82 ? 8.828 10.220 -3.634 1.00 49.59 82 GLU A N 1
ATOM 679 C CA . GLU A 1 82 ? 7.410 10.353 -3.298 1.00 49.59 82 GLU A CA 1
ATOM 680 C C . GLU A 1 82 ? 6.796 9.219 -2.436 1.00 49.59 82 GLU A C 1
ATOM 682 O O . GLU A 1 82 ? 5.691 8.765 -2.740 1.00 49.59 82 GLU A O 1
ATOM 687 N N . PRO A 1 83 ? 7.294 8.860 -1.234 1.00 47.91 83 PRO A N 1
ATOM 688 C CA . PRO A 1 83 ? 6.340 8.757 -0.138 1.00 47.91 83 PRO A CA 1
ATOM 689 C C . PRO A 1 83 ? 5.855 10.187 0.142 1.00 47.91 83 PRO A C 1
ATOM 691 O O . PRO A 1 83 ? 6.289 10.856 1.086 1.00 47.91 83 PRO A O 1
ATOM 694 N N . LYS A 1 84 ? 5.028 10.712 -0.766 1.00 50.28 84 LYS A N 1
ATOM 695 C CA . LYS A 1 84 ? 4.384 11.999 -0.593 1.00 50.28 84 LYS A CA 1
ATOM 696 C C . LYS A 1 84 ? 3.267 11.776 0.406 1.00 50.28 84 LYS A C 1
ATOM 698 O O . LYS A 1 84 ? 2.235 11.186 0.100 1.00 50.28 84 LYS A O 1
ATOM 703 N N . LEU A 1 85 ? 3.440 12.329 1.598 1.00 45.25 85 LEU A N 1
ATOM 704 C CA . LEU A 1 85 ? 2.275 12.766 2.344 1.00 45.25 85 LEU A CA 1
ATOM 705 C C . LEU A 1 85 ? 1.657 13.932 1.582 1.00 45.25 85 LEU A C 1
ATOM 707 O O . LEU A 1 85 ? 1.967 15.093 1.827 1.00 45.25 85 LEU A O 1
ATOM 711 N N . GLU A 1 86 ? 0.813 13.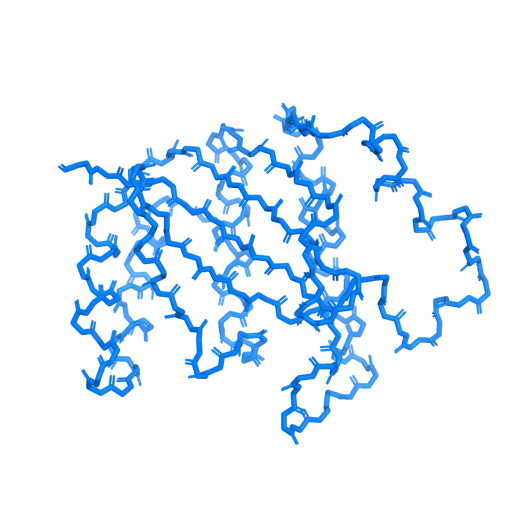625 0.608 1.00 42.50 86 GLU A N 1
ATOM 712 C CA . GLU A 1 86 ? -0.003 14.651 -0.014 1.00 42.50 86 GLU A CA 1
ATOM 713 C C . GLU A 1 86 ? -1.132 15.018 0.947 1.00 42.50 86 GLU A C 1
ATOM 715 O O . GLU A 1 86 ? -2.073 14.263 1.207 1.00 42.50 86 GLU A O 1
ATOM 720 N N . PHE A 1 87 ? -0.997 16.215 1.519 1.00 42.94 87 PHE A N 1
ATOM 721 C CA . PHE A 1 87 ? -1.986 16.813 2.395 1.00 42.94 87 PHE A CA 1
ATOM 722 C C . PHE A 1 87 ? -3.169 17.323 1.582 1.00 42.94 87 PHE A C 1
ATOM 724 O O . PHE A 1 87 ? -3.258 18.503 1.258 1.00 42.94 87 PHE A O 1
ATOM 731 N N . ILE A 1 88 ? -4.096 16.430 1.245 1.00 44.06 88 ILE A N 1
ATOM 732 C CA . ILE A 1 88 ? -5.371 16.851 0.668 1.00 44.06 88 ILE A CA 1
ATOM 733 C C . ILE A 1 88 ? -6.233 17.399 1.815 1.00 44.06 88 ILE A C 1
ATOM 735 O O . ILE A 1 88 ? -6.497 16.691 2.794 1.00 44.06 88 ILE A O 1
ATOM 739 N N . GLU A 1 89 ? -6.628 18.674 1.730 1.00 37.50 89 GLU A N 1
ATOM 740 C CA . GLU A 1 89 ? -7.657 19.258 2.600 1.00 37.50 89 GLU A CA 1
ATOM 741 C C . GLU A 1 89 ? -8.929 18.388 2.526 1.00 37.50 89 GLU A C 1
ATOM 743 O O . GLU A 1 89 ? -9.353 18.026 1.431 1.00 37.50 89 GLU A O 1
ATOM 748 N N . ASN A 1 90 ? -9.544 18.084 3.682 1.00 41.78 90 ASN A N 1
ATOM 749 C CA . ASN A 1 90 ? -10.685 17.159 3.899 1.00 41.78 90 ASN A CA 1
ATOM 750 C C . ASN A 1 90 ? -10.329 15.693 4.261 1.00 41.78 90 ASN A C 1
ATOM 752 O O . ASN A 1 90 ? -10.730 14.771 3.559 1.00 41.78 90 ASN A O 1
ATOM 756 N N . ASN A 1 91 ? -9.697 15.464 5.424 1.00 48.81 91 ASN A N 1
ATOM 757 C CA . ASN A 1 91 ? -9.353 14.137 5.995 1.00 48.81 91 ASN A CA 1
ATOM 758 C C . ASN A 1 91 ? -8.153 13.427 5.345 1.00 48.81 91 ASN A C 1
ATOM 760 O O . ASN A 1 91 ? -8.216 12.247 5.016 1.00 48.81 91 ASN A O 1
ATOM 764 N N . THR A 1 92 ? -7.050 14.164 5.217 1.00 51.56 92 THR A N 1
ATOM 765 C CA . THR A 1 92 ? -5.760 13.740 4.661 1.00 51.56 92 THR A CA 1
ATOM 766 C C . THR A 1 92 ? -5.330 12.317 5.012 1.00 51.56 92 THR A C 1
ATOM 768 O O . THR A 1 92 ? -5.447 11.849 6.141 1.00 51.56 92 THR A O 1
ATOM 771 N N . VAL A 1 93 ? -4.716 11.702 4.017 1.00 60.91 93 VAL A N 1
ATOM 772 C CA . VAL A 1 93 ? -4.478 10.287 3.846 1.00 60.91 93 VAL A CA 1
ATOM 773 C C . VAL A 1 93 ? -2.974 10.100 3.634 1.00 60.91 93 VAL A C 1
ATOM 775 O O . VAL A 1 93 ? -2.383 10.864 2.875 1.00 60.91 93 VAL A O 1
ATOM 778 N N . ILE A 1 94 ? -2.325 9.128 4.285 1.00 63.22 94 ILE A N 1
ATOM 779 C CA . ILE A 1 94 ? -0.945 8.784 3.890 1.00 63.22 94 ILE A CA 1
ATOM 780 C C . ILE A 1 94 ? -1.025 8.154 2.505 1.00 63.22 94 ILE A C 1
ATOM 782 O O . ILE A 1 94 ? -1.612 7.079 2.403 1.00 63.22 94 ILE A O 1
ATOM 786 N N . ILE A 1 95 ? -0.470 8.815 1.483 1.00 68.44 95 ILE A N 1
ATOM 787 C CA . ILE A 1 95 ? -0.376 8.268 0.129 1.00 68.44 95 ILE A CA 1
ATOM 788 C C . ILE A 1 95 ? 0.965 7.557 -0.022 1.00 68.44 95 ILE A C 1
ATOM 790 O O . ILE A 1 95 ? 2.022 8.110 0.273 1.00 68.44 95 ILE A O 1
ATOM 794 N N . MET A 1 96 ? 0.916 6.310 -0.464 1.00 75.50 96 MET A N 1
ATOM 795 C CA . MET A 1 96 ? 2.088 5.532 -0.833 1.00 75.50 96 MET A CA 1
ATOM 796 C C . MET A 1 96 ? 1.908 5.064 -2.269 1.00 75.50 96 MET A C 1
ATOM 798 O O . MET A 1 96 ? 1.038 4.234 -2.540 1.00 75.50 96 MET A O 1
ATOM 802 N N . SER A 1 97 ? 2.711 5.619 -3.173 1.00 76.88 97 SER A N 1
ATOM 803 C CA . SER A 1 97 ? 2.711 5.259 -4.591 1.00 76.88 97 SER A CA 1
ATOM 804 C C . SER A 1 97 ? 3.583 4.026 -4.803 1.00 76.88 97 SER A C 1
ATOM 806 O O . SER A 1 97 ? 4.804 4.080 -4.637 1.00 76.88 97 SER A O 1
ATOM 808 N N . VAL A 1 98 ? 2.953 2.903 -5.132 1.00 81.12 98 VAL A N 1
ATOM 809 C CA . VAL A 1 98 ? 3.613 1.625 -5.393 1.00 81.12 98 VAL A CA 1
ATOM 810 C C . VAL A 1 98 ? 3.698 1.411 -6.899 1.00 81.12 98 VAL A C 1
ATOM 812 O O . VAL A 1 98 ? 2.700 1.147 -7.572 1.00 81.12 98 VAL A O 1
ATOM 815 N N . PHE A 1 99 ? 4.918 1.459 -7.434 1.00 81.19 99 PHE A N 1
ATOM 816 C CA . PHE A 1 99 ? 5.168 1.174 -8.839 1.00 81.19 99 PHE A CA 1
ATOM 817 C C . PHE A 1 99 ? 5.024 -0.313 -9.121 1.00 81.19 99 PHE A C 1
ATOM 819 O O . PHE A 1 99 ? 5.889 -1.120 -8.765 1.00 81.19 99 PHE A O 1
ATOM 826 N N . ILE A 1 100 ? 3.966 -0.657 -9.842 1.00 81.50 100 ILE A N 1
ATOM 827 C CA . ILE A 1 100 ? 3.688 -2.020 -10.293 1.00 81.50 100 ILE A CA 1
ATOM 828 C C . ILE A 1 100 ? 4.534 -2.321 -11.536 1.00 81.50 100 ILE A C 1
ATOM 830 O O . ILE A 1 100 ? 5.137 -3.386 -11.643 1.00 81.50 100 ILE A O 1
ATOM 834 N N . SER A 1 101 ? 4.674 -1.338 -12.429 1.00 79.31 101 SER A N 1
ATOM 835 C CA . SER A 1 101 ? 5.464 -1.438 -13.661 1.00 79.31 101 SER A CA 1
ATOM 836 C C . SER A 1 101 ? 6.878 -0.872 -13.532 1.00 79.31 101 SER A C 1
ATOM 838 O O . SER A 1 101 ? 7.255 -0.289 -12.518 1.00 79.31 101 SER A O 1
ATOM 840 N N . ASN A 1 102 ? 7.667 -1.027 -14.600 1.00 77.75 102 ASN A N 1
ATOM 841 C CA . ASN A 1 102 ? 8.934 -0.310 -14.756 1.00 77.75 102 ASN A CA 1
ATOM 842 C C . ASN A 1 102 ? 8.749 1.161 -15.178 1.00 77.75 102 ASN A C 1
ATOM 844 O O . ASN A 1 102 ? 9.736 1.899 -15.238 1.00 77.75 102 ASN A O 1
ATOM 848 N N . SER A 1 103 ? 7.523 1.597 -15.480 1.00 73.12 103 SER A N 1
ATOM 849 C CA . SER A 1 103 ? 7.223 2.990 -15.818 1.00 73.12 103 SER A CA 1
ATOM 850 C C . SER A 1 103 ? 7.522 3.886 -14.618 1.00 73.12 103 SER A C 1
ATOM 852 O O . SER A 1 103 ? 7.056 3.622 -13.516 1.00 73.12 103 SER A O 1
ATOM 854 N N . GLY A 1 104 ? 8.317 4.936 -14.824 1.00 68.00 104 GLY A N 1
ATOM 855 C CA . GLY A 1 104 ? 8.728 5.862 -13.760 1.00 68.00 104 GLY A CA 1
ATOM 856 C C . GLY A 1 104 ? 9.985 5.448 -12.988 1.00 68.00 104 GLY A C 1
ATOM 857 O O . GLY A 1 104 ? 10.586 6.285 -12.318 1.00 68.00 104 GLY A O 1
ATOM 858 N N . LEU A 1 105 ? 10.468 4.207 -13.129 1.00 72.12 105 LEU A N 1
ATOM 859 C CA . LEU A 1 105 ? 11.702 3.783 -12.466 1.00 72.12 105 LEU A CA 1
ATOM 860 C C . LEU A 1 105 ? 12.946 4.270 -13.220 1.00 72.12 105 LEU A C 1
ATOM 862 O O . LEU A 1 105 ? 13.144 3.944 -14.389 1.00 72.12 105 LEU A O 1
ATOM 866 N N . LEU A 1 106 ? 13.865 4.948 -12.516 1.00 69.44 106 LEU A N 1
ATOM 867 C CA . LEU A 1 106 ? 15.184 5.310 -13.066 1.00 69.44 106 LEU A CA 1
ATOM 868 C C . LEU A 1 106 ? 15.992 4.089 -13.531 1.00 69.44 106 LEU A C 1
ATOM 870 O O . LEU A 1 106 ? 16.797 4.187 -14.458 1.00 69.44 106 LEU A O 1
ATOM 874 N N . LYS A 1 107 ? 15.803 2.940 -12.872 1.00 74.56 107 LYS A N 1
ATOM 875 C CA . LYS A 1 107 ? 16.431 1.669 -13.232 1.00 74.56 107 LYS A CA 1
ATOM 876 C C . LYS A 1 107 ? 15.358 0.581 -13.332 1.00 74.56 107 LYS A C 1
ATOM 878 O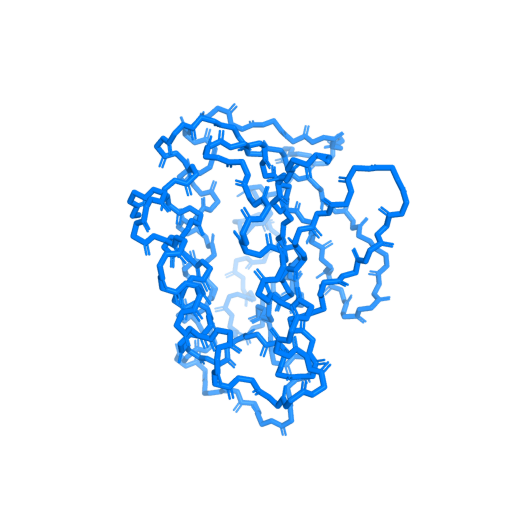 O . LYS A 1 107 ? 14.795 0.222 -12.299 1.00 74.56 107 LYS A O 1
ATOM 883 N N . PRO A 1 108 ? 15.109 0.024 -14.530 1.00 78.50 108 PRO A N 1
ATOM 884 C CA . PRO A 1 108 ? 14.152 -1.062 -14.700 1.00 78.50 108 PRO A CA 1
ATOM 885 C C . PRO A 1 108 ? 14.510 -2.295 -13.862 1.00 78.50 108 PRO A C 1
ATOM 887 O O . PRO A 1 108 ? 15.686 -2.650 -13.712 1.00 78.50 108 PRO A O 1
ATOM 890 N N . ARG A 1 109 ? 13.481 -2.972 -13.349 1.00 80.44 109 ARG A N 1
ATOM 891 C CA . ARG A 1 109 ? 13.582 -4.280 -12.697 1.00 80.44 109 ARG A CA 1
ATOM 892 C C . ARG A 1 109 ? 13.911 -5.363 -13.725 1.00 80.44 109 ARG A C 1
ATOM 894 O O . ARG A 1 109 ? 13.620 -5.234 -14.913 1.00 80.44 109 ARG A O 1
ATOM 901 N N . THR A 1 110 ? 14.482 -6.470 -13.252 1.00 84.00 110 THR A N 1
ATOM 902 C CA . THR A 1 110 ? 14.552 -7.704 -14.049 1.00 84.00 110 THR A CA 1
ATOM 903 C C . THR A 1 110 ? 13.145 -8.269 -14.259 1.00 84.00 110 THR A C 1
ATOM 905 O O . THR A 1 110 ? 12.269 -8.038 -13.428 1.00 84.00 110 THR A O 1
ATOM 908 N N . ALA A 1 111 ? 12.937 -9.060 -15.316 1.00 81.19 111 ALA A N 1
ATOM 909 C CA . ALA A 1 111 ? 11.642 -9.696 -15.591 1.00 81.19 111 ALA A CA 1
ATOM 910 C C . ALA A 1 111 ? 11.121 -10.507 -14.388 1.00 81.19 111 ALA A C 1
ATOM 912 O O . ALA A 1 111 ? 9.980 -10.344 -13.974 1.00 81.19 111 ALA A O 1
ATOM 913 N N . ASN A 1 112 ? 11.993 -11.290 -13.738 1.00 82.62 112 ASN A N 1
ATOM 914 C CA . ASN A 1 112 ? 11.634 -12.047 -12.533 1.00 82.62 112 ASN A CA 1
ATOM 915 C C . ASN A 1 112 ? 11.143 -11.148 -11.396 1.00 82.62 112 ASN A C 1
ATOM 917 O O . ASN A 1 112 ? 10.196 -11.497 -10.699 1.00 82.62 112 ASN A O 1
ATOM 921 N N . ARG A 1 113 ? 11.796 -10.000 -11.196 1.00 82.88 113 ARG A N 1
ATOM 922 C CA . ARG A 1 113 ? 11.434 -9.078 -10.124 1.00 82.88 113 ARG A CA 1
ATOM 923 C C . ARG A 1 113 ? 10.146 -8.325 -10.441 1.00 82.88 113 ARG A C 1
ATOM 925 O O . ARG A 1 113 ? 9.324 -8.159 -9.553 1.00 82.88 113 ARG A O 1
ATOM 932 N N . LEU A 1 114 ? 9.955 -7.924 -11.696 1.00 81.38 114 LEU A N 1
ATOM 933 C CA . LEU A 1 114 ? 8.697 -7.341 -12.152 1.00 81.38 114 LEU A CA 1
ATOM 934 C C . LEU A 1 114 ? 7.538 -8.327 -11.956 1.00 81.38 114 LEU A C 1
ATOM 936 O O . LEU A 1 114 ? 6.528 -7.963 -11.366 1.00 81.38 114 LEU A O 1
ATOM 940 N N . LYS A 1 115 ? 7.727 -9.595 -12.340 1.00 81.25 115 LYS A N 1
ATOM 941 C CA . LYS A 1 115 ? 6.735 -10.648 -12.111 1.00 81.25 115 LYS A CA 1
ATOM 942 C C . LYS A 1 115 ? 6.396 -10.807 -10.626 1.00 81.25 115 LYS A C 1
ATOM 944 O O . LYS A 1 115 ? 5.224 -10.864 -10.289 1.00 81.25 115 LYS A O 1
ATOM 949 N N . GLN A 1 116 ? 7.395 -10.832 -9.742 1.00 82.69 116 GLN A N 1
ATOM 950 C CA . GLN A 1 116 ? 7.160 -10.907 -8.294 1.00 82.69 116 GLN A CA 1
ATOM 951 C C . GLN A 1 116 ? 6.310 -9.740 -7.780 1.00 82.69 116 GLN A C 1
ATOM 953 O O . GLN A 1 116 ? 5.401 -9.966 -6.991 1.00 82.69 116 GLN A O 1
ATOM 958 N N . THR A 1 117 ? 6.568 -8.516 -8.249 1.00 81.69 117 THR A N 1
ATOM 959 C CA . THR A 1 117 ? 5.756 -7.343 -7.895 1.00 81.69 117 THR A CA 1
ATOM 960 C C . THR A 1 117 ? 4.300 -7.501 -8.348 1.00 81.69 117 THR A C 1
ATOM 962 O O . THR A 1 117 ? 3.390 -7.182 -7.584 1.00 81.69 117 THR A O 1
ATOM 965 N N . CYS A 1 118 ? 4.068 -8.028 -9.554 1.00 79.62 118 CYS A N 1
ATOM 966 C CA . CYS A 1 118 ? 2.721 -8.320 -10.048 1.00 79.62 118 CYS A CA 1
ATOM 967 C C . CYS A 1 118 ? 2.030 -9.413 -9.218 1.00 79.62 118 CYS A C 1
ATOM 969 O O . CYS A 1 118 ? 0.897 -9.216 -8.790 1.00 79.62 118 CYS A O 1
ATOM 971 N N . ASP A 1 119 ? 2.729 -10.519 -8.938 1.00 80.50 119 ASP A N 1
ATOM 972 C CA . ASP A 1 119 ? 2.207 -11.638 -8.146 1.00 80.50 119 ASP A CA 1
ATOM 973 C C . ASP A 1 119 ? 1.832 -11.174 -6.718 1.00 80.50 119 ASP A C 1
ATOM 975 O O . ASP A 1 119 ? 0.799 -11.572 -6.182 1.00 80.50 119 ASP A O 1
ATOM 979 N N . GLN A 1 120 ? 2.639 -10.297 -6.099 1.00 82.38 120 GLN A N 1
ATOM 980 C CA . GLN A 1 120 ? 2.355 -9.717 -4.777 1.00 82.38 120 GLN A CA 1
ATOM 981 C C . GLN A 1 120 ? 1.088 -8.856 -4.787 1.00 82.38 120 GLN A C 1
ATOM 983 O O . GLN A 1 120 ? 0.284 -8.937 -3.857 1.00 82.38 120 GLN A O 1
ATOM 988 N N . LEU A 1 121 ? 0.906 -8.033 -5.826 1.00 82.81 121 LEU A N 1
ATOM 989 C CA . LEU A 1 121 ? -0.308 -7.237 -5.974 1.00 82.81 121 LEU A CA 1
ATOM 990 C C . LEU A 1 121 ? -1.527 -8.144 -6.145 1.00 82.81 121 LEU A C 1
ATOM 992 O O . LEU A 1 121 ? -2.520 -7.949 -5.457 1.00 82.81 121 LEU A O 1
ATOM 996 N N . GLU A 1 122 ? -1.450 -9.144 -7.019 1.00 77.88 122 GLU A N 1
ATOM 997 C CA . GLU A 1 122 ? -2.545 -10.090 -7.241 1.00 77.88 122 GLU A CA 1
ATOM 998 C C . GLU A 1 122 ? -2.961 -10.791 -5.940 1.00 77.88 122 GLU A C 1
ATOM 1000 O O . GLU A 1 122 ? -4.144 -10.795 -5.602 1.00 77.88 122 GLU A O 1
ATOM 1005 N N . CYS A 1 123 ? -1.994 -11.283 -5.156 1.00 80.75 123 CYS A N 1
ATOM 1006 C CA . CYS A 1 123 ? -2.262 -11.871 -3.840 1.00 80.75 123 CYS A CA 1
ATOM 1007 C C . CYS A 1 123 ? -3.007 -10.899 -2.912 1.00 80.75 123 CYS A C 1
ATOM 1009 O O . CYS A 1 123 ? -3.981 -11.289 -2.269 1.00 80.75 123 CYS A O 1
ATOM 1011 N N . LEU A 1 124 ? -2.577 -9.631 -2.857 1.00 83.25 124 LEU A N 1
ATOM 1012 C CA . LEU A 1 124 ? -3.255 -8.608 -2.061 1.00 83.25 124 LEU A CA 1
ATOM 1013 C C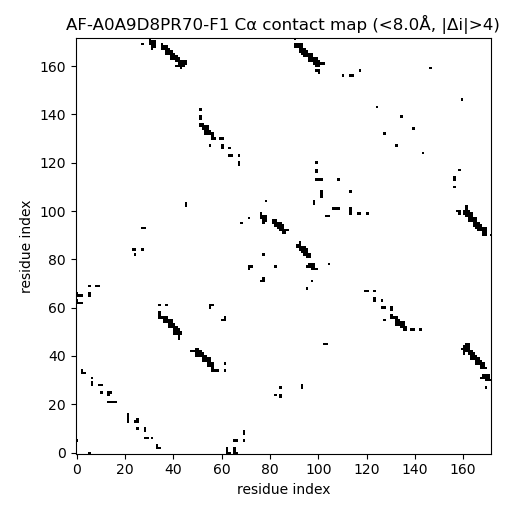 . LEU A 1 124 ? -4.702 -8.412 -2.525 1.00 83.25 124 LEU A C 1
ATOM 1015 O O . LEU A 1 124 ? -5.594 -8.308 -1.689 1.00 83.25 124 LEU A O 1
ATOM 1019 N N . LEU A 1 125 ? -4.944 -8.338 -3.835 1.00 79.06 125 LEU A N 1
ATOM 1020 C CA . LEU A 1 125 ? -6.282 -8.093 -4.375 1.00 79.06 125 LEU A CA 1
ATOM 1021 C C . LEU A 1 125 ? -7.247 -9.242 -4.074 1.00 79.06 125 LEU A C 1
ATOM 1023 O O . LEU A 1 125 ? -8.400 -8.978 -3.738 1.00 79.06 125 LEU A O 1
ATOM 1027 N N . VAL A 1 126 ? -6.768 -10.488 -4.119 1.00 76.25 126 VAL A N 1
ATOM 1028 C CA . VAL A 1 126 ? -7.541 -11.669 -3.702 1.00 76.25 126 VAL A CA 1
ATOM 1029 C C . VAL A 1 126 ? -7.885 -11.595 -2.213 1.00 76.25 126 VAL A C 1
ATOM 1031 O O . VAL A 1 126 ? -9.054 -11.708 -1.850 1.00 76.25 126 VAL A O 1
ATOM 1034 N N . ASP A 1 127 ? -6.900 -11.324 -1.349 1.00 77.62 127 ASP A N 1
ATOM 1035 C CA . ASP A 1 127 ? -7.122 -11.178 0.099 1.00 77.62 127 ASP A CA 1
ATOM 1036 C C . ASP A 1 127 ? -8.114 -10.038 0.416 1.00 77.62 127 ASP A C 1
ATOM 1038 O O . ASP A 1 127 ? -8.910 -10.117 1.359 1.00 77.62 127 ASP A O 1
ATOM 1042 N N . VAL A 1 128 ? -8.065 -8.957 -0.368 1.00 75.50 128 VAL A N 1
ATOM 1043 C CA . VAL A 1 128 ? -8.962 -7.802 -0.255 1.00 75.50 128 VAL A CA 1
ATOM 1044 C C . VAL A 1 128 ? -10.394 -8.150 -0.665 1.00 75.50 128 VAL A C 1
ATOM 1046 O O . VAL A 1 128 ? -11.330 -7.754 0.038 1.00 75.50 128 VAL A O 1
ATOM 1049 N N . ASP A 1 129 ? -10.572 -8.909 -1.744 1.00 71.00 129 ASP A N 1
ATOM 1050 C CA . ASP A 1 129 ? -11.880 -9.377 -2.209 1.00 71.00 129 ASP A CA 1
ATOM 1051 C C . ASP A 1 129 ? -12.531 -10.351 -1.214 1.00 71.00 129 ASP A C 1
ATOM 1053 O O . ASP A 1 129 ? -13.647 -10.113 -0.743 1.00 71.00 129 ASP A O 1
ATOM 1057 N N . GLU A 1 130 ? -11.796 -11.382 -0.775 1.00 73.25 130 GLU A N 1
ATOM 1058 C CA . GLU A 1 130 ? -12.269 -12.343 0.238 1.00 73.25 130 GLU A CA 1
ATOM 1059 C C . GLU A 1 130 ? -12.650 -11.661 1.562 1.00 73.25 130 GLU A C 1
ATOM 1061 O O . GLU A 1 130 ? -13.527 -12.113 2.307 1.00 73.25 130 GLU A O 1
ATOM 1066 N N . GLY A 1 131 ? -11.991 -10.542 1.851 1.00 68.06 131 GLY A N 1
ATOM 1067 C CA . GLY A 1 131 ? -12.225 -9.692 3.003 1.00 68.06 131 GLY A CA 1
ATOM 1068 C C . GLY A 1 131 ? -13.500 -8.848 2.971 1.00 68.06 131 GLY A C 1
ATOM 1069 O O . GLY A 1 131 ? -13.817 -8.205 3.977 1.00 68.06 131 GLY A O 1
ATOM 1070 N N . GLY A 1 132 ? -14.233 -8.837 1.854 1.00 65.38 132 GLY A N 1
ATOM 1071 C CA . GLY A 1 132 ? -15.460 -8.058 1.683 1.00 65.38 132 GLY A CA 1
ATOM 1072 C C . GLY A 1 132 ? -15.216 -6.570 1.424 1.00 65.38 132 GLY A C 1
ATOM 1073 O O . GLY A 1 132 ? -16.022 -5.732 1.843 1.00 65.38 132 GLY A O 1
ATOM 1074 N N . ALA A 1 133 ? -14.101 -6.224 0.776 1.00 67.25 133 ALA A N 1
ATOM 1075 C CA . ALA A 1 133 ? -13.851 -4.865 0.314 1.00 67.25 133 ALA A CA 1
ATOM 1076 C C . ALA A 1 133 ? -14.911 -4.399 -0.695 1.00 67.25 133 ALA A C 1
ATOM 1078 O O . ALA A 1 133 ? -15.547 -5.193 -1.385 1.00 67.25 133 ALA A O 1
ATOM 1079 N N . VAL A 1 134 ? -15.107 -3.082 -0.776 1.00 63.06 134 VAL A N 1
ATOM 1080 C CA . VAL A 1 134 ? -16.092 -2.483 -1.684 1.00 63.06 134 VAL A CA 1
ATOM 1081 C C . VAL A 1 134 ? -15.357 -1.724 -2.776 1.00 63.06 134 VAL A C 1
ATOM 1083 O O . VAL A 1 134 ? -14.631 -0.766 -2.500 1.00 63.06 134 VAL A O 1
ATOM 1086 N N . LEU A 1 135 ? -15.570 -2.135 -4.023 1.00 66.00 135 LEU A N 1
ATOM 1087 C CA . LEU A 1 135 ? -15.165 -1.373 -5.200 1.00 66.00 135 LEU A CA 1
ATOM 1088 C C . LEU A 1 135 ? -16.080 -0.150 -5.331 1.00 66.00 135 LEU A C 1
ATOM 1090 O O . LEU A 1 135 ? -17.305 -0.272 -5.292 1.00 66.00 135 LEU A O 1
ATOM 1094 N N . LEU A 1 136 ? -15.488 1.043 -5.416 1.00 56.00 136 LEU A N 1
ATOM 1095 C CA . LEU A 1 136 ? -16.246 2.298 -5.378 1.00 56.00 136 LEU A CA 1
ATOM 1096 C C . LEU A 1 136 ? -16.716 2.782 -6.751 1.00 56.00 136 LEU A C 1
ATOM 1098 O O . LEU A 1 136 ? -17.595 3.642 -6.812 1.00 56.00 136 LEU A O 1
ATOM 1102 N N . ASN A 1 137 ? -16.159 2.259 -7.841 1.00 57.56 137 ASN A N 1
ATOM 1103 C CA . ASN A 1 137 ? -16.604 2.565 -9.194 1.00 57.56 137 ASN A CA 1
ATOM 1104 C C . ASN A 1 137 ? -17.083 1.307 -9.937 1.00 57.56 137 ASN A C 1
ATOM 1106 O O . ASN A 1 137 ? -16.620 0.199 -9.686 1.00 57.56 137 ASN A O 1
ATOM 1110 N N . ASN A 1 138 ? -18.079 1.489 -10.814 1.00 45.53 138 ASN A N 1
ATOM 1111 C CA . ASN A 1 138 ? -18.870 0.416 -11.441 1.00 45.53 138 ASN A CA 1
ATOM 1112 C C . ASN A 1 138 ? -18.080 -0.535 -12.365 1.00 45.53 138 ASN A C 1
ATOM 1114 O O . ASN A 1 138 ? -18.629 -1.567 -12.742 1.00 45.53 138 ASN A O 1
ATOM 1118 N N . ASP A 1 139 ? -16.810 -0.254 -12.663 1.00 49.34 139 ASP A N 1
ATOM 1119 C CA . ASP A 1 139 ? -15.914 -1.147 -13.424 1.00 49.34 139 ASP A CA 1
ATOM 1120 C C . ASP A 1 139 ? -15.324 -2.279 -12.541 1.00 49.34 139 ASP A C 1
ATOM 1122 O O . ASP A 1 139 ? -14.458 -3.055 -12.932 1.00 49.34 139 ASP A O 1
ATOM 1126 N N . ALA A 1 140 ? -15.843 -2.409 -11.318 1.00 41.75 140 ALA A N 1
ATOM 1127 C CA . ALA A 1 140 ? -15.525 -3.404 -10.299 1.00 41.75 140 ALA A CA 1
ATOM 1128 C C . ALA A 1 140 ? -15.465 -4.867 -10.779 1.00 41.75 140 ALA A C 1
ATOM 1130 O O . ALA A 1 140 ? -14.528 -5.592 -10.449 1.00 41.75 140 ALA A O 1
ATOM 1131 N N . ASN A 1 141 ? -16.453 -5.310 -11.564 1.00 43.41 141 ASN A N 1
ATOM 1132 C CA . ASN A 1 141 ? -16.513 -6.695 -12.064 1.00 43.41 141 ASN A CA 1
ATOM 1133 C C . ASN A 1 141 ? -15.395 -7.016 -13.056 1.00 43.41 141 ASN A C 1
ATOM 1135 O O . ASN A 1 141 ? -15.172 -8.166 -13.410 1.00 43.41 141 ASN A O 1
ATOM 1139 N N . GLU A 1 142 ? -14.721 -5.987 -13.526 1.00 48.72 142 GLU A N 1
ATOM 1140 C CA . GLU A 1 142 ? -13.698 -6.059 -14.534 1.00 48.72 142 GLU A CA 1
ATOM 1141 C C . GLU A 1 142 ? -12.317 -6.097 -13.852 1.00 48.72 142 GLU A C 1
ATOM 1143 O O . GLU A 1 142 ? -11.454 -6.857 -14.262 1.00 48.72 142 GLU A O 1
ATOM 1148 N N . PHE A 1 143 ? -12.129 -5.425 -12.714 1.00 52.12 143 PHE A N 1
ATOM 1149 C CA . PHE A 1 143 ? -10.851 -5.302 -11.997 1.00 52.12 143 PHE A CA 1
ATOM 1150 C C . PHE A 1 143 ? -10.186 -6.632 -11.557 1.00 52.12 143 PHE A C 1
ATOM 1152 O O . PHE A 1 143 ? -8.979 -6.789 -11.733 1.00 52.12 143 PHE A O 1
ATOM 1159 N N . LEU A 1 144 ? -10.944 -7.608 -11.033 1.00 5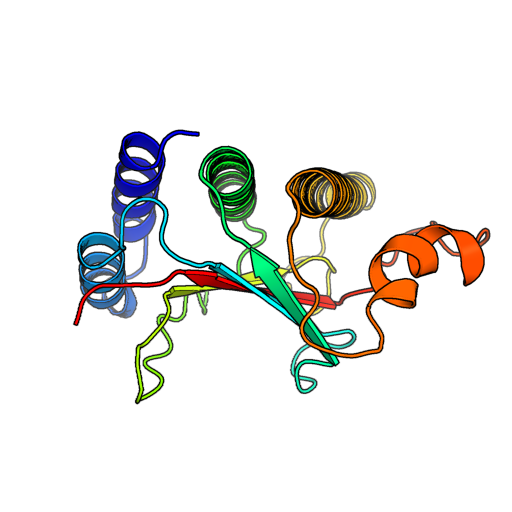2.50 144 LEU A N 1
ATOM 1160 C CA . LEU A 1 144 ? -10.405 -8.933 -10.656 1.00 52.50 144 LEU A CA 1
ATOM 1161 C C . LEU A 1 144 ? -10.386 -9.930 -11.831 1.00 52.50 144 LEU A C 1
ATOM 1163 O O . LEU A 1 144 ? -9.563 -10.840 -11.858 1.00 52.50 144 LEU A O 1
ATOM 1167 N N . PHE A 1 145 ? -11.266 -9.746 -12.823 1.00 48.06 145 PHE A N 1
ATOM 1168 C CA . PHE A 1 145 ? -11.438 -10.659 -13.965 1.00 48.06 145 PHE A CA 1
ATOM 1169 C C . PHE A 1 145 ? -10.648 -10.239 -15.224 1.00 48.06 145 PHE A C 1
ATOM 1171 O O . PHE A 1 145 ? -10.456 -11.045 -16.139 1.00 48.06 145 PHE A O 1
ATOM 1178 N N . TYR A 1 146 ? -10.146 -9.001 -15.285 1.00 49.00 146 TYR A N 1
ATOM 1179 C CA . TYR A 1 146 ? -9.387 -8.453 -16.417 1.00 49.00 146 TYR A CA 1
ATOM 1180 C C . TYR A 1 146 ? -8.047 -9.160 -16.637 1.00 49.00 146 TYR A C 1
ATOM 1182 O O . TYR A 1 146 ? -7.563 -9.188 -17.772 1.00 49.00 146 TYR A O 1
ATOM 1190 N N . ASN A 1 147 ? -7.475 -9.770 -15.593 1.00 45.84 147 ASN A N 1
ATOM 1191 C CA . ASN A 1 147 ? -6.217 -10.510 -15.697 1.00 45.84 147 ASN A CA 1
ATOM 1192 C C . ASN A 1 147 ? -6.367 -11.806 -16.522 1.00 45.84 147 ASN A C 1
ATOM 1194 O O . ASN A 1 147 ? -5.458 -12.165 -17.265 1.00 45.84 147 ASN A O 1
ATOM 1198 N N . GLU A 1 148 ? -7.527 -12.476 -16.472 1.00 40.75 148 GLU A N 1
ATOM 1199 C CA . GLU A 1 148 ? -7.749 -13.729 -17.213 1.00 40.75 148 GLU A CA 1
ATOM 1200 C C . GLU A 1 148 ? -8.385 -13.533 -18.601 1.00 40.75 148 GLU A C 1
ATOM 1202 O O . GLU A 1 148 ? -8.183 -14.361 -19.490 1.00 40.75 148 GLU A O 1
ATOM 1207 N N . HIS A 1 149 ? -9.184 -12.481 -18.818 1.00 38.44 149 HIS A N 1
ATOM 1208 C CA . HIS A 1 149 ? -10.052 -12.398 -20.007 1.00 38.44 149 HIS A CA 1
ATOM 1209 C C . HIS A 1 149 ? -9.582 -11.470 -21.127 1.00 38.44 149 HIS A C 1
ATOM 1211 O O . HIS A 1 149 ? -10.099 -11.578 -22.240 1.00 38.44 149 HIS A O 1
ATOM 1217 N N . ILE A 1 150 ? -8.601 -10.597 -20.891 1.00 41.16 150 ILE A N 1
ATOM 1218 C CA . ILE A 1 150 ? -8.191 -9.613 -21.905 1.00 41.16 150 ILE A CA 1
ATOM 1219 C C . ILE A 1 150 ? -6.853 -9.921 -22.573 1.00 41.16 150 ILE A C 1
ATOM 1221 O O . ILE A 1 150 ? -6.706 -9.591 -23.749 1.00 41.16 150 ILE A O 1
ATOM 1225 N N . TYR A 1 151 ? -5.938 -10.665 -21.940 1.00 40.81 151 TYR A N 1
ATOM 1226 C CA . TYR A 1 151 ? -4.741 -11.155 -22.634 1.00 40.81 151 TYR A CA 1
ATOM 1227 C C . TYR A 1 151 ? -4.166 -12.460 -22.055 1.00 40.81 151 TYR A C 1
ATOM 1229 O O . TYR A 1 151 ? -3.127 -12.424 -21.394 1.00 40.81 151 TYR A O 1
ATOM 1237 N N . PRO A 1 152 ? -4.712 -13.638 -22.408 1.00 40.00 152 PRO A N 1
ATOM 1238 C CA . PRO A 1 152 ? -4.032 -14.909 -22.135 1.00 40.00 152 PRO A CA 1
ATOM 1239 C C . PRO A 1 152 ? -2.634 -14.993 -22.789 1.00 40.00 152 PRO A C 1
ATOM 1241 O O . PRO A 1 152 ? -1.805 -15.797 -22.375 1.00 40.00 152 PRO A O 1
ATOM 1244 N N . GLU A 1 153 ? -2.345 -14.138 -23.781 1.00 41.25 153 GLU A N 1
ATOM 1245 C CA . GLU A 1 153 ? -1.066 -14.094 -24.505 1.00 41.25 153 GLU A CA 1
ATOM 1246 C C . GLU A 1 153 ? -0.131 -12.930 -24.103 1.00 41.25 153 GLU A C 1
ATOM 1248 O O . GLU A 1 153 ? 1.001 -12.889 -24.582 1.00 41.25 153 GLU A O 1
ATOM 1253 N N . LYS A 1 154 ? -0.549 -11.994 -23.228 1.00 40.41 154 LYS A N 1
ATOM 1254 C CA . LYS A 1 154 ? 0.303 -10.872 -22.751 1.00 40.41 154 LYS A CA 1
ATOM 1255 C C . LYS A 1 154 ? 0.626 -10.904 -21.257 1.00 40.41 154 LYS A C 1
ATOM 1257 O O . LYS A 1 154 ? 1.053 -9.897 -20.709 1.00 40.41 154 LYS A O 1
ATOM 1262 N N . LEU A 1 155 ? 0.575 -12.068 -20.618 1.00 45.00 155 LEU A N 1
ATOM 1263 C CA . LEU A 1 155 ? 1.340 -12.301 -19.382 1.00 45.00 155 LEU A CA 1
ATOM 1264 C C . LEU A 1 155 ? 2.829 -12.570 -19.680 1.00 45.00 155 LEU A C 1
ATOM 1266 O O . LEU A 1 155 ? 3.467 -13.420 -19.064 1.00 45.00 155 LEU A O 1
ATOM 1270 N N . ALA A 1 156 ? 3.387 -11.846 -20.648 1.00 46.31 156 ALA A N 1
ATOM 1271 C CA . ALA A 1 156 ? 4.804 -11.847 -20.961 1.00 46.31 156 ALA A CA 1
ATOM 1272 C C . ALA A 1 156 ? 5.307 -10.411 -20.780 1.00 46.31 156 ALA A C 1
ATOM 1274 O O . ALA A 1 156 ? 5.340 -9.619 -21.715 1.00 46.31 156 ALA A O 1
ATOM 1275 N N . ASP A 1 157 ? 5.653 -10.099 -19.534 1.00 51.41 157 ASP A N 1
ATOM 1276 C CA . ASP A 1 157 ? 6.538 -9.002 -19.127 1.00 51.41 157 ASP A CA 1
ATOM 1277 C C . ASP A 1 157 ? 5.967 -7.585 -18.887 1.00 51.41 157 ASP A C 1
ATOM 1279 O O . ASP A 1 157 ? 6.757 -6.742 -18.461 1.00 51.41 157 ASP A O 1
ATOM 1283 N N . ASP A 1 158 ? 4.665 -7.290 -19.046 1.00 58.00 158 ASP A N 1
ATOM 1284 C CA . ASP A 1 158 ? 4.120 -5.935 -18.765 1.00 58.00 158 ASP A CA 1
ATOM 1285 C C . ASP A 1 158 ? 2.834 -5.965 -17.903 1.00 58.00 158 ASP A C 1
ATOM 1287 O O . ASP A 1 158 ? 1.871 -6.639 -18.277 1.00 58.00 158 ASP A O 1
ATOM 1291 N N . PRO A 1 159 ? 2.789 -5.295 -16.733 1.00 65.19 159 PRO A N 1
ATOM 1292 C CA . PRO A 1 159 ? 1.589 -5.247 -15.894 1.00 65.19 159 PRO A CA 1
ATOM 1293 C C . PRO A 1 159 ? 0.445 -4.422 -16.494 1.00 65.19 159 PRO A C 1
ATOM 1295 O O . PRO A 1 159 ? 0.652 -3.468 -17.236 1.00 65.19 159 PRO A O 1
ATOM 1298 N N . VAL A 1 160 ? -0.781 -4.748 -16.072 1.00 70.19 160 VAL A N 1
ATOM 1299 C CA . VAL A 1 160 ? -2.014 -4.020 -16.432 1.00 70.19 160 VAL A CA 1
ATOM 1300 C C . VAL A 1 160 ? -2.022 -2.584 -15.895 1.00 70.19 160 VAL A C 1
ATOM 1302 O O . VAL A 1 160 ? -2.562 -1.687 -16.538 1.00 70.19 160 VAL A O 1
ATOM 1305 N N . PHE A 1 161 ? -1.414 -2.365 -14.728 1.00 75.31 161 PHE A N 1
ATOM 1306 C CA . PHE A 1 161 ? -1.319 -1.058 -14.087 1.00 75.31 161 PHE A CA 1
ATOM 1307 C C . PHE A 1 161 ? 0.131 -0.602 -14.006 1.00 75.31 161 PHE A C 1
ATOM 1309 O O . PHE A 1 161 ? 1.035 -1.381 -13.690 1.00 75.31 161 PHE A O 1
ATOM 1316 N N . ALA A 1 162 ? 0.348 0.690 -14.226 1.00 76.69 162 ALA A N 1
ATOM 1317 C CA . ALA A 1 162 ? 1.652 1.298 -14.052 1.00 76.69 162 ALA A CA 1
ATOM 1318 C C . ALA A 1 162 ? 1.988 1.509 -12.568 1.00 76.69 162 ALA A C 1
ATOM 1320 O O . ALA A 1 162 ? 3.133 1.279 -12.162 1.00 76.69 162 ALA A O 1
ATOM 1321 N N . ASN A 1 163 ? 0.993 1.931 -11.782 1.00 81.44 163 ASN A N 1
ATOM 1322 C CA . ASN A 1 163 ? 1.128 2.396 -10.403 1.00 81.44 163 ASN A CA 1
ATOM 1323 C C . ASN A 1 163 ? -0.179 2.172 -9.616 1.00 81.44 163 ASN A C 1
ATOM 1325 O O . ASN A 1 163 ? -1.269 2.150 -10.197 1.00 81.44 163 ASN A O 1
ATOM 1329 N N . CYS A 1 164 ? -0.078 2.043 -8.293 1.00 82.19 164 CYS A N 1
ATOM 1330 C CA . CYS A 1 164 ? -1.219 2.239 -7.407 1.00 82.19 164 CYS A CA 1
ATOM 1331 C C . CYS A 1 164 ? -0.873 3.151 -6.227 1.00 82.19 164 CYS A C 1
ATOM 1333 O O . CYS A 1 164 ? 0.198 3.064 -5.635 1.00 82.19 164 CYS A O 1
ATOM 1335 N N . ASN A 1 165 ? -1.816 4.016 -5.869 1.00 83.50 165 ASN A N 1
ATOM 1336 C CA . ASN A 1 165 ? -1.717 4.928 -4.742 1.00 83.50 165 ASN A CA 1
ATOM 1337 C C . ASN A 1 165 ? -2.511 4.334 -3.576 1.00 83.50 165 ASN A C 1
ATOM 1339 O O . ASN A 1 165 ? -3.739 4.219 -3.638 1.00 83.50 165 ASN A O 1
ATOM 1343 N N . ILE A 1 166 ? -1.809 3.937 -2.517 1.00 85.12 166 ILE A N 1
ATOM 1344 C CA . ILE A 1 166 ? -2.410 3.385 -1.302 1.00 85.12 166 ILE A CA 1
ATOM 1345 C C . ILE A 1 166 ? -2.552 4.480 -0.265 1.00 85.12 166 ILE A C 1
ATOM 1347 O O . ILE A 1 166 ? -1.641 5.263 -0.033 1.00 85.12 166 ILE A O 1
ATO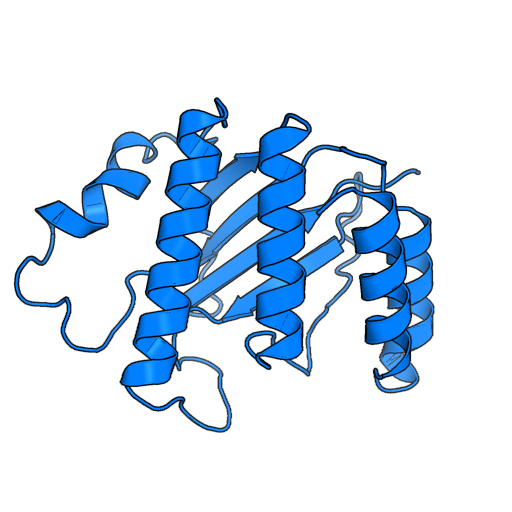M 1351 N N . MET A 1 167 ? -3.708 4.504 0.375 1.00 84.56 167 MET A N 1
ATOM 1352 C CA . MET A 1 167 ? -4.224 5.653 1.080 1.00 84.56 167 MET A CA 1
ATOM 1353 C C . MET A 1 167 ? -4.734 5.237 2.467 1.00 84.56 167 MET A C 1
ATOM 1355 O O . MET A 1 167 ? -5.735 4.534 2.542 1.00 84.56 167 MET A O 1
ATOM 1359 N N . LEU A 1 168 ? -4.088 5.654 3.566 1.00 86.62 168 LEU A N 1
ATOM 1360 C CA . LEU A 1 168 ? -4.488 5.277 4.941 1.00 86.62 168 LEU A CA 1
ATOM 1361 C C . LEU A 1 168 ? -5.137 6.419 5.744 1.00 86.62 168 LEU A C 1
ATOM 1363 O O . LEU A 1 168 ? -4.611 7.532 5.778 1.00 86.62 168 LEU A O 1
ATOM 1367 N N . GLU A 1 169 ? -6.236 6.121 6.447 1.00 85.12 169 GLU A N 1
ATOM 1368 C CA . GLU A 1 169 ? -6.962 7.067 7.310 1.00 85.12 169 GLU A CA 1
ATOM 1369 C C . GLU A 1 169 ? -6.166 7.487 8.567 1.00 85.12 169 GLU A C 1
ATOM 1371 O O . GLU A 1 169 ? -5.496 6.680 9.224 1.00 85.12 169 GLU A O 1
ATOM 1376 N N . ARG A 1 170 ? -6.283 8.767 8.949 1.00 78.56 170 ARG A N 1
ATOM 1377 C CA . ARG A 1 170 ? -5.591 9.370 10.100 1.00 78.56 170 ARG A CA 1
ATOM 1378 C C . ARG A 1 170 ? -6.531 10.212 10.976 1.00 78.56 170 ARG A C 1
ATOM 1380 O O . ARG A 1 170 ? -7.600 10.628 10.538 1.00 78.56 170 ARG A O 1
ATOM 1387 N N . LYS A 1 171 ? -6.117 10.474 12.219 1.00 74.50 171 LYS A N 1
ATOM 1388 C CA . LYS A 1 171 ? -6.810 11.359 13.170 1.00 74.50 171 LYS A CA 1
ATOM 1389 C C . LYS A 1 171 ? -6.651 12.831 12.773 1.00 74.50 171 LYS A C 1
ATOM 1391 O O . LYS A 1 171 ? -5.590 13.215 12.283 1.00 74.50 171 LYS A O 1
ATOM 1396 N N . GLN A 1 172 ? -7.703 13.615 13.016 1.00 64.69 172 GLN A N 1
ATOM 1397 C CA . GLN A 1 172 ? -7.708 15.080 12.903 1.00 64.69 172 GLN A CA 1
ATOM 1398 C C . GLN A 1 172 ? -6.901 15.740 14.021 1.00 64.69 172 GLN A C 1
ATOM 1400 O O . GLN A 1 172 ? -6.911 15.193 15.151 1.00 64.69 172 GLN A O 1
#